Protein AF-A0A930RXQ5-F1 (afdb_monomer)

Solvent-accessible surface area (backbone atoms only — not comparable to full-atom values): 7513 Å² total; per-residue (Å²): 110,70,67,60,50,51,52,52,49,50,53,49,49,52,50,50,51,50,52,57,51,56,61,27,71,76,48,78,41,56,50,64,81,45,67,88,49,70,46,82,47,72,36,67,85,68,49,64,30,38,37,33,66,54,48,52,86,42,18,66,56,54,48,51,32,37,19,56,47,42,80,67,60,44,96,56,58,66,71,58,50,31,44,39,57,51,58,34,18,54,35,42,38,40,31,34,30,43,92,95,35,78,44,31,40,38,34,31,34,57,47,98,84,77,46,77,44,78,76,45,76,32,45,26,73,93,49,55,94,23,53,52,83,77,74,104

Structure (mmCIF, N/CA/C/O backbone):
data_AF-A0A930RXQ5-F1
#
_entry.id   AF-A0A930RXQ5-F1
#
loop_
_atom_site.group_PDB
_atom_site.id
_atom_site.type_symbol
_atom_site.label_atom_id
_atom_site.label_alt_id
_atom_site.label_comp_id
_atom_site.label_asym_id
_atom_site.label_entity_id
_atom_site.label_seq_id
_atom_site.pdbx_PDB_ins_code
_atom_site.Cartn_x
_atom_site.Cartn_y
_atom_site.Cartn_z
_atom_site.occupancy
_atom_site.B_iso_or_equiv
_atom_site.auth_seq_id
_atom_site.auth_comp_id
_atom_site.auth_asym_id
_atom_site.auth_atom_id
_atom_site.pdbx_PDB_model_num
ATOM 1 N N . MET A 1 1 ? -9.834 2.079 -39.831 1.00 59.31 1 MET A N 1
ATOM 2 C CA . MET A 1 1 ? -9.286 3.358 -39.322 1.00 59.31 1 MET A CA 1
ATOM 3 C C . MET A 1 1 ? -9.211 3.438 -37.793 1.00 59.31 1 MET A C 1
ATOM 5 O O . MET A 1 1 ? -8.105 3.374 -37.283 1.00 59.31 1 MET A O 1
ATOM 9 N N . TRP A 1 2 ? -10.316 3.526 -37.033 1.00 52.25 2 TRP A N 1
ATOM 10 C CA . TRP A 1 2 ? -10.241 3.590 -35.552 1.00 52.25 2 TRP A CA 1
ATOM 11 C C . TRP A 1 2 ? -9.784 2.273 -34.902 1.00 52.25 2 TRP A C 1
ATOM 13 O O . TRP A 1 2 ? -8.925 2.279 -34.025 1.00 52.25 2 TRP A O 1
ATOM 23 N N . ASN A 1 3 ? -10.295 1.136 -35.383 1.00 71.69 3 ASN A N 1
ATOM 24 C CA . ASN A 1 3 ? -9.927 -0.180 -34.848 1.00 71.69 3 ASN A CA 1
ATOM 25 C C . ASN A 1 3 ? -8.448 -0.522 -35.100 1.00 71.69 3 ASN A C 1
ATOM 27 O O . ASN A 1 3 ? -7.770 -0.975 -34.188 1.00 71.69 3 ASN A O 1
ATOM 31 N N . GLU A 1 4 ? -7.917 -0.195 -36.282 1.00 76.25 4 GLU A N 1
ATOM 32 C CA . GLU A 1 4 ? -6.494 -0.395 -36.606 1.00 76.25 4 GLU A CA 1
ATOM 33 C C . GLU A 1 4 ? -5.574 0.512 -35.777 1.00 76.25 4 GLU A C 1
ATOM 35 O O . GLU A 1 4 ? -4.494 0.096 -35.366 1.00 76.25 4 GLU A O 1
ATOM 40 N N . PHE A 1 5 ? -5.987 1.756 -35.501 1.00 75.94 5 PHE A N 1
ATOM 41 C CA . PHE A 1 5 ? -5.243 2.640 -34.602 1.00 75.94 5 PHE A CA 1
ATOM 42 C C . PHE A 1 5 ? -5.233 2.093 -33.173 1.00 75.94 5 PHE A C 1
ATOM 44 O O . PHE A 1 5 ? -4.176 2.043 -32.550 1.00 75.94 5 PHE A O 1
ATOM 51 N N . LYS A 1 6 ? -6.385 1.630 -32.675 1.00 63.38 6 LYS A N 1
ATOM 52 C CA . LYS A 1 6 ? -6.514 1.031 -31.343 1.00 63.38 6 LYS A CA 1
ATOM 53 C C . LYS A 1 6 ? -5.644 -0.219 -31.202 1.00 63.38 6 LYS A C 1
ATOM 55 O O . LYS A 1 6 ? -4.932 -0.340 -30.214 1.00 63.38 6 LYS A O 1
ATOM 60 N N . GLU A 1 7 ? -5.641 -1.107 -32.193 1.00 75.75 7 GLU A N 1
ATOM 61 C CA . GLU A 1 7 ? -4.783 -2.298 -32.196 1.00 75.75 7 GLU A CA 1
ATOM 62 C C . GLU A 1 7 ? -3.296 -1.937 -32.209 1.00 75.75 7 GLU A C 1
ATOM 64 O O . GLU A 1 7 ? -2.523 -2.483 -31.423 1.00 75.75 7 GLU A O 1
ATOM 69 N N . ARG A 1 8 ? -2.888 -0.965 -33.034 1.00 71.06 8 ARG A N 1
ATOM 70 C CA . ARG A 1 8 ? -1.498 -0.482 -33.061 1.00 71.06 8 ARG A CA 1
ATOM 71 C C . ARG A 1 8 ? -1.094 0.191 -31.755 1.00 71.06 8 ARG A C 1
ATOM 73 O O . ARG A 1 8 ? 0.029 -0.010 -31.305 1.00 71.06 8 ARG A O 1
ATOM 80 N N . PHE A 1 9 ? -1.991 0.957 -31.142 1.00 71.75 9 PHE A N 1
ATOM 81 C CA . PHE A 1 9 ? -1.753 1.605 -29.857 1.00 71.75 9 PHE A CA 1
ATOM 82 C C . PHE A 1 9 ? -1.622 0.578 -28.731 1.00 71.75 9 PHE A C 1
ATOM 84 O O . PHE A 1 9 ? -0.687 0.670 -27.948 1.00 71.75 9 PHE A O 1
ATOM 91 N N . VAL A 1 10 ? -2.485 -0.441 -28.691 1.00 67.38 10 VAL A N 1
ATOM 92 C CA . VAL A 1 10 ? -2.393 -1.539 -27.716 1.00 67.38 10 VAL A CA 1
ATOM 93 C C . VAL A 1 10 ? -1.094 -2.319 -27.898 1.00 67.38 10 VAL A C 1
ATOM 95 O O . VAL A 1 10 ? -0.385 -2.536 -26.927 1.00 67.38 10 VAL A O 1
ATOM 98 N N . GLN A 1 11 ? -0.716 -2.680 -29.126 1.00 72.69 11 GLN A N 1
ATOM 99 C CA . GLN A 1 11 ? 0.558 -3.368 -29.372 1.00 72.69 11 GLN A CA 1
ATOM 100 C C . GLN A 1 11 ? 1.771 -2.512 -28.997 1.00 72.69 11 GLN A C 1
ATOM 102 O O . GLN A 1 11 ? 2.763 -3.031 -28.491 1.00 72.69 11 GLN A O 1
ATOM 107 N N . TRP A 1 12 ? 1.712 -1.204 -29.253 1.00 74.25 12 TRP A N 1
ATOM 108 C CA . TRP A 1 12 ? 2.765 -0.273 -28.862 1.00 74.25 12 TRP A CA 1
ATOM 109 C C . TRP A 1 12 ? 2.845 -0.130 -27.340 1.00 74.25 12 TRP A C 1
ATOM 111 O O . TRP A 1 12 ? 3.935 -0.184 -26.784 1.00 74.25 12 TRP A O 1
ATOM 121 N N . PHE A 1 13 ? 1.701 -0.054 -26.665 1.00 65.69 13 PHE A N 1
ATOM 122 C CA . PHE A 1 13 ? 1.606 -0.005 -25.211 1.00 65.69 13 PHE A CA 1
ATOM 123 C C . PHE A 1 13 ? 2.098 -1.297 -24.548 1.00 65.69 13 PHE A C 1
ATOM 125 O O . PHE A 1 13 ? 2.838 -1.236 -23.574 1.00 65.69 13 PHE A O 1
ATOM 132 N N . GLU A 1 14 ? 1.767 -2.464 -25.102 1.00 68.00 14 GLU A N 1
ATOM 133 C CA . GLU A 1 14 ? 2.268 -3.756 -24.619 1.00 68.00 14 GLU A CA 1
ATOM 134 C C . GLU A 1 14 ? 3.778 -3.911 -24.858 1.00 68.00 14 GLU A C 1
ATOM 136 O O . GLU A 1 14 ? 4.484 -4.426 -23.996 1.00 68.00 14 GLU A O 1
ATOM 141 N N . LYS A 1 15 ? 4.315 -3.389 -25.970 1.00 64.56 15 LYS A N 1
ATOM 142 C CA . LYS A 1 15 ? 5.772 -3.314 -26.187 1.00 64.56 15 LYS A CA 1
ATOM 143 C C . LYS A 1 15 ? 6.461 -2.367 -25.211 1.00 64.56 15 LYS A C 1
ATOM 145 O O . LYS A 1 15 ? 7.529 -2.697 -24.713 1.00 64.56 15 LYS A O 1
ATOM 150 N N . ILE A 1 16 ? 5.857 -1.214 -24.932 1.00 65.56 16 ILE A N 1
ATOM 151 C CA . ILE A 1 16 ? 6.363 -0.266 -23.935 1.00 65.56 16 ILE A CA 1
ATOM 152 C C . ILE A 1 16 ? 6.362 -0.918 -22.553 1.00 65.56 16 ILE A C 1
ATOM 154 O O . ILE A 1 16 ? 7.385 -0.898 -21.879 1.00 65.56 16 ILE A O 1
ATOM 158 N N . LYS A 1 17 ? 5.261 -1.569 -22.161 1.00 64.81 17 LYS A N 1
ATOM 159 C CA . LYS A 1 17 ? 5.191 -2.361 -20.927 1.00 64.81 17 LYS A CA 1
ATOM 160 C C . LYS A 1 17 ? 6.296 -3.410 -20.864 1.00 64.81 17 LYS A C 1
ATOM 162 O O . LYS A 1 17 ? 6.939 -3.519 -19.831 1.00 64.81 17 LYS A O 1
ATOM 167 N N . ALA A 1 18 ? 6.510 -4.167 -21.941 1.00 62.75 18 ALA A N 1
ATOM 168 C CA . ALA A 1 18 ? 7.528 -5.214 -21.991 1.00 62.75 18 ALA A CA 1
ATOM 169 C C . ALA A 1 18 ? 8.952 -4.660 -21.822 1.00 62.75 18 ALA A C 1
ATOM 171 O O . ALA A 1 18 ? 9.729 -5.230 -21.069 1.00 62.75 18 ALA A O 1
ATOM 172 N N . LEU A 1 19 ? 9.269 -3.526 -22.453 1.00 58.72 19 LEU A N 1
ATOM 173 C CA . LEU A 1 19 ? 10.572 -2.867 -22.305 1.00 58.72 19 LEU A CA 1
ATOM 174 C C . LEU A 1 19 ? 10.794 -2.353 -20.875 1.00 58.72 19 LEU A C 1
ATOM 176 O O . LEU A 1 19 ? 11.833 -2.629 -20.285 1.00 58.72 19 LEU A O 1
ATOM 180 N N . PHE A 1 20 ? 9.787 -1.702 -20.283 1.00 59.03 20 PHE A N 1
ATOM 181 C CA . PHE A 1 20 ? 9.840 -1.294 -18.874 1.00 59.03 20 PHE A CA 1
ATOM 182 C C . PHE A 1 20 ? 9.972 -2.494 -17.916 1.00 59.03 20 PHE A C 1
ATOM 184 O O . PHE A 1 20 ? 10.592 -2.376 -16.863 1.00 59.03 20 PHE A O 1
ATOM 191 N N . LEU A 1 21 ? 9.405 -3.654 -18.269 1.00 57.19 21 LEU A N 1
ATOM 192 C CA . LEU A 1 21 ? 9.499 -4.895 -17.491 1.00 57.19 21 LEU A CA 1
ATOM 193 C C . LEU A 1 21 ? 10.886 -5.552 -17.568 1.00 57.19 21 LEU A C 1
ATOM 195 O O . LEU A 1 21 ? 11.317 -6.157 -16.590 1.00 57.19 21 LEU A O 1
ATOM 199 N N . GLU A 1 22 ? 11.577 -5.458 -18.704 1.00 58.47 22 GLU A N 1
ATOM 200 C CA . GLU A 1 22 ? 12.933 -6.004 -18.855 1.00 58.47 22 GLU A CA 1
ATOM 201 C C . GLU A 1 22 ? 13.968 -5.181 -18.074 1.00 58.47 22 GLU A C 1
ATOM 203 O O . GLU A 1 22 ? 14.812 -5.759 -17.390 1.00 58.47 22 GLU A O 1
ATOM 208 N N . GLU A 1 23 ? 13.872 -3.848 -18.090 1.00 55.59 23 GLU A N 1
ATOM 209 C CA . GLU A 1 23 ? 14.734 -2.974 -17.273 1.00 55.59 23 GLU A CA 1
ATOM 210 C C . GLU A 1 23 ? 14.502 -3.189 -15.769 1.00 55.59 23 GLU A C 1
ATOM 212 O O . GLU A 1 23 ? 15.451 -3.248 -14.985 1.00 55.59 23 GLU A O 1
ATOM 217 N N . ALA A 1 24 ? 13.247 -3.421 -15.377 1.00 56.09 24 ALA A N 1
ATOM 218 C CA . ALA A 1 24 ? 12.862 -3.776 -14.017 1.00 56.09 24 ALA A CA 1
ATOM 219 C C . ALA A 1 24 ? 13.481 -5.100 -13.509 1.00 56.09 24 ALA A C 1
ATOM 221 O O . ALA A 1 24 ? 13.629 -5.297 -12.308 1.00 56.09 24 ALA A O 1
ATOM 222 N N . GLN A 1 25 ? 13.875 -6.032 -14.379 1.00 55.59 25 GLN A N 1
ATOM 223 C CA . GLN A 1 25 ? 14.455 -7.306 -13.931 1.00 55.59 25 GLN A CA 1
ATOM 224 C C . GLN A 1 25 ? 15.947 -7.230 -13.573 1.00 55.59 25 GLN A C 1
ATOM 226 O O . GLN A 1 25 ? 16.464 -8.178 -12.985 1.00 55.59 25 GLN A O 1
ATOM 231 N N . GLN A 1 26 ? 16.648 -6.141 -13.908 1.00 60.19 26 GLN A N 1
ATOM 232 C CA . GLN A 1 26 ? 18.081 -5.982 -13.609 1.00 60.19 26 GLN A CA 1
ATOM 233 C C . GLN A 1 26 ? 18.380 -5.158 -12.352 1.00 60.19 26 GLN A C 1
ATOM 235 O O . GLN A 1 26 ? 19.535 -5.111 -11.930 1.00 60.19 26 GLN A O 1
ATOM 240 N N . MET A 1 27 ? 17.381 -4.507 -11.758 1.00 68.62 27 MET A N 1
ATOM 241 C CA . MET A 1 27 ? 17.571 -3.663 -10.580 1.00 68.62 27 MET A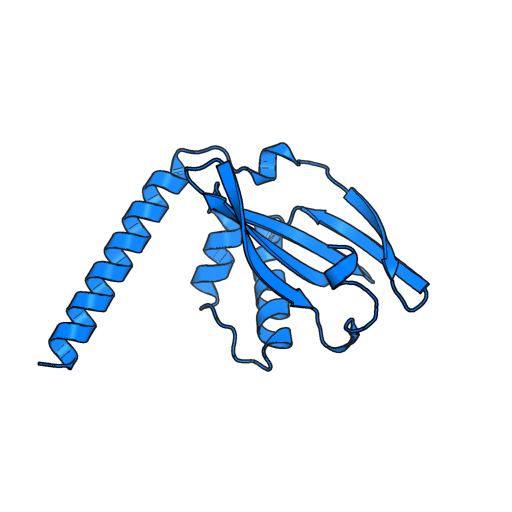 CA 1
ATOM 242 C C . MET A 1 27 ? 17.157 -4.396 -9.306 1.00 68.62 27 MET A C 1
ATOM 244 O O . MET A 1 27 ? 16.115 -5.049 -9.274 1.00 68.62 27 MET A O 1
ATOM 248 N N . ASP A 1 28 ? 17.937 -4.218 -8.240 1.00 80.25 28 ASP A N 1
ATOM 249 C CA . ASP A 1 28 ? 17.516 -4.632 -6.905 1.00 80.25 28 ASP A CA 1
ATOM 250 C C . ASP A 1 28 ? 16.269 -3.825 -6.495 1.00 80.25 28 ASP A C 1
ATOM 252 O O . ASP A 1 28 ? 16.276 -2.590 -6.610 1.00 80.25 28 ASP A O 1
ATOM 256 N N . PRO A 1 29 ? 15.189 -4.476 -6.030 1.00 85.94 29 PRO A N 1
ATOM 257 C CA . PRO A 1 29 ? 13.987 -3.773 -5.617 1.00 85.94 29 PRO A CA 1
ATOM 258 C C . PRO A 1 29 ? 14.244 -2.757 -4.503 1.00 85.94 29 PRO A C 1
ATOM 260 O O . PRO A 1 29 ? 14.807 -3.079 -3.460 1.00 85.94 29 PRO A O 1
ATOM 263 N N . ILE A 1 30 ? 13.752 -1.526 -4.666 1.00 87.81 30 ILE A N 1
ATOM 264 C CA . ILE A 1 30 ? 13.892 -0.471 -3.654 1.00 87.81 30 ILE A CA 1
ATOM 265 C C . ILE A 1 30 ? 13.274 -0.874 -2.313 1.00 87.81 30 ILE A C 1
ATOM 267 O O . ILE A 1 30 ? 13.782 -0.494 -1.260 1.00 87.81 30 ILE A O 1
ATOM 271 N N . ARG A 1 31 ? 12.203 -1.676 -2.338 1.00 87.44 31 ARG A N 1
ATOM 272 C CA . ARG A 1 31 ? 11.551 -2.201 -1.132 1.00 87.44 31 ARG A CA 1
ATOM 273 C C . ARG A 1 31 ? 12.510 -3.015 -0.252 1.00 87.44 31 ARG A C 1
ATOM 275 O O . ARG A 1 31 ? 12.370 -2.976 0.967 1.00 87.44 31 ARG A O 1
ATOM 282 N N . ASP A 1 32 ? 13.508 -3.673 -0.846 1.00 88.38 32 ASP A N 1
ATOM 283 C CA . ASP A 1 32 ? 14.463 -4.525 -0.130 1.00 88.38 32 ASP A CA 1
ATOM 284 C C . ASP A 1 32 ? 15.435 -3.677 0.718 1.00 88.38 32 ASP A C 1
ATOM 286 O O . ASP A 1 32 ? 15.970 -4.143 1.719 1.00 88.38 32 ASP A O 1
ATOM 290 N N . GLN A 1 33 ? 15.592 -2.381 0.414 1.00 86.38 33 GLN A N 1
ATOM 291 C CA . GLN A 1 33 ? 16.357 -1.443 1.254 1.00 86.38 33 GLN A CA 1
ATOM 292 C C . GLN A 1 33 ? 15.666 -1.133 2.593 1.00 86.38 33 GLN A C 1
ATOM 294 O O . GLN A 1 33 ? 16.290 -0.590 3.506 1.00 86.38 33 GLN A O 1
ATOM 299 N N . PHE A 1 34 ? 14.379 -1.466 2.711 1.00 86.25 34 PHE A N 1
ATOM 300 C CA . PHE A 1 34 ? 13.542 -1.239 3.889 1.00 86.25 34 PHE A CA 1
ATOM 301 C C . PHE A 1 34 ? 13.083 -2.556 4.525 1.00 86.25 34 PHE A C 1
ATOM 303 O O . PHE A 1 34 ? 12.095 -2.583 5.265 1.00 86.25 34 PHE A O 1
ATOM 310 N N . GLU A 1 35 ? 13.791 -3.653 4.244 1.00 72.50 35 GLU A N 1
ATOM 311 C CA . GLU A 1 35 ? 13.519 -4.953 4.842 1.00 72.50 35 GLU A CA 1
ATOM 312 C C . GLU A 1 35 ? 13.481 -4.826 6.378 1.00 72.50 35 GLU A C 1
ATOM 314 O O . GLU A 1 35 ? 14.364 -4.230 6.998 1.00 72.50 35 GLU A O 1
ATOM 319 N N . ASN A 1 36 ? 12.439 -5.381 7.004 1.00 83.69 36 ASN A N 1
ATOM 320 C CA . ASN A 1 36 ? 12.148 -5.284 8.445 1.00 83.69 36 ASN A CA 1
ATOM 321 C C . ASN A 1 36 ? 11.657 -3.917 8.960 1.00 83.69 36 ASN A C 1
ATOM 323 O O . ASN A 1 36 ? 11.580 -3.720 10.176 1.00 83.69 36 ASN A O 1
ATOM 327 N N . PHE A 1 37 ? 11.288 -2.971 8.090 1.00 91.69 37 PHE A N 1
ATOM 328 C CA . PHE A 1 37 ? 10.595 -1.767 8.545 1.00 91.69 37 PHE A CA 1
ATOM 329 C C . PHE A 1 37 ? 9.200 -2.114 9.084 1.00 91.69 37 PHE A C 1
ATOM 331 O O . PHE A 1 37 ? 8.314 -2.558 8.352 1.00 91.69 37 PHE A O 1
ATOM 338 N N . GLU A 1 38 ? 9.005 -1.850 10.374 1.00 93.69 38 GLU A N 1
ATOM 339 C CA . GLU A 1 38 ? 7.728 -1.971 11.065 1.00 93.69 38 GLU A CA 1
ATOM 340 C C . GLU A 1 38 ? 7.533 -0.781 12.011 1.00 93.69 38 GLU A C 1
ATOM 342 O O . GLU A 1 38 ? 8.434 -0.403 12.766 1.00 93.69 38 GLU A O 1
ATOM 347 N N . LYS A 1 39 ? 6.325 -0.214 12.026 1.00 96.00 39 LYS A N 1
ATOM 348 C CA . LYS A 1 39 ? 5.931 0.826 12.979 1.00 96.00 39 LYS A CA 1
ATOM 349 C C . LYS A 1 39 ? 4.533 0.573 13.525 1.00 96.00 39 LYS A C 1
ATOM 351 O O . LYS A 1 39 ? 3.559 0.538 12.781 1.00 96.00 39 LYS A O 1
ATOM 356 N N . ARG A 1 40 ? 4.411 0.479 14.849 1.00 97.69 40 ARG A N 1
ATOM 357 C CA . ARG A 1 40 ? 3.108 0.400 15.529 1.00 97.69 40 ARG A CA 1
ATOM 358 C C . ARG A 1 40 ? 2.441 1.771 15.586 1.00 97.69 40 ARG A C 1
ATOM 360 O O . ARG A 1 40 ? 3.101 2.771 15.871 1.00 97.69 40 ARG A O 1
ATOM 367 N N . VAL A 1 41 ? 1.135 1.808 15.349 1.00 97.69 41 VAL A N 1
ATOM 368 C CA . VAL A 1 41 ? 0.316 3.027 15.324 1.00 97.69 41 VAL A CA 1
ATOM 369 C C . VAL A 1 41 ? -1.020 2.809 16.032 1.00 97.69 41 VAL A C 1
ATOM 371 O O . VAL A 1 41 ? -1.428 1.676 16.282 1.00 97.69 41 VAL A O 1
ATOM 374 N N . ILE A 1 42 ? -1.694 3.909 16.366 1.00 97.88 42 ILE A N 1
ATOM 375 C CA . ILE A 1 42 ? -3.049 3.908 16.920 1.00 97.88 42 ILE A CA 1
ATOM 376 C C . ILE A 1 42 ? -3.954 4.640 15.934 1.00 97.88 42 ILE A C 1
ATOM 378 O O . ILE A 1 42 ? -3.654 5.767 15.535 1.00 97.88 42 ILE A O 1
ATOM 382 N N . LEU A 1 43 ? -5.043 3.991 15.537 1.00 97.81 43 LEU A N 1
ATOM 383 C CA . LEU A 1 43 ? -6.044 4.562 14.644 1.00 97.81 43 LEU A CA 1
ATOM 384 C C . LEU A 1 43 ? -6.938 5.566 15.379 1.00 97.81 43 LEU A C 1
ATOM 386 O O . LEU A 1 43 ? -6.989 5.605 16.608 1.00 97.81 43 LEU A O 1
ATOM 390 N N . GLY A 1 44 ? -7.690 6.372 14.628 1.00 96.62 44 GLY A N 1
ATOM 391 C CA . GLY A 1 44 ? -8.564 7.414 15.185 1.00 96.62 44 GLY A CA 1
ATOM 392 C C . GLY A 1 44 ? -9.631 6.906 16.168 1.00 96.62 44 GLY A C 1
ATOM 393 O O . GLY A 1 44 ? -10.091 7.670 17.011 1.00 96.62 44 GLY A O 1
ATOM 394 N N . ASN A 1 45 ? -9.990 5.621 16.106 1.00 95.94 45 ASN A N 1
ATOM 395 C CA . ASN A 1 45 ? -10.916 4.961 17.033 1.00 95.94 45 ASN A CA 1
ATOM 396 C C . ASN A 1 45 ? -10.220 4.266 18.224 1.00 95.94 45 ASN A C 1
ATOM 398 O O . ASN A 1 45 ? -10.892 3.619 19.023 1.00 95.94 45 ASN A O 1
ATOM 402 N N . GLY A 1 46 ? -8.893 4.364 18.345 1.00 97.00 46 GLY A N 1
ATOM 403 C CA . GLY A 1 46 ? -8.104 3.707 19.390 1.00 97.00 46 GLY A CA 1
ATOM 404 C C . GLY A 1 46 ? -7.651 2.281 19.063 1.00 97.00 46 GLY A C 1
ATOM 405 O O . GLY A 1 46 ? -6.911 1.700 19.858 1.00 97.00 46 GLY A O 1
ATOM 406 N N . ALA A 1 47 ? -8.044 1.716 17.915 1.00 96.44 47 ALA A N 1
ATOM 407 C CA . ALA A 1 47 ? -7.570 0.404 17.485 1.00 96.44 47 ALA A CA 1
ATOM 408 C C . ALA A 1 47 ? -6.056 0.419 17.228 1.00 96.44 47 ALA A C 1
ATOM 410 O O . ALA A 1 47 ? -5.488 1.419 16.776 1.00 96.44 47 ALA A O 1
ATOM 411 N N . GLN A 1 48 ? -5.399 -0.703 17.520 1.00 97.81 48 GLN A N 1
ATOM 412 C CA . GLN A 1 48 ? -3.984 -0.884 17.217 1.00 97.81 48 GLN A CA 1
ATOM 413 C C . GLN A 1 48 ? -3.807 -1.200 15.734 1.00 97.81 48 GLN A C 1
ATOM 415 O O . GLN A 1 48 ? -4.563 -1.987 15.168 1.00 97.81 48 GLN A O 1
ATOM 420 N N . GLY A 1 49 ? -2.784 -0.606 15.128 1.00 97.75 49 GLY A N 1
ATOM 421 C CA . GLY A 1 49 ? -2.371 -0.915 13.769 1.00 97.75 49 GLY A CA 1
ATOM 422 C C . GLY A 1 49 ? -0.858 -1.029 13.643 1.00 97.75 49 GLY A C 1
ATOM 423 O O . GLY A 1 49 ? -0.096 -0.669 14.550 1.00 97.75 49 GLY A O 1
ATOM 424 N N . LYS A 1 50 ? -0.416 -1.523 12.494 1.00 97.94 50 LYS A N 1
ATOM 425 C CA . LYS A 1 50 ? 0.992 -1.717 12.156 1.00 97.94 50 LYS A CA 1
ATOM 426 C C . LYS A 1 50 ? 1.237 -1.265 10.723 1.00 97.94 50 LYS A C 1
ATOM 428 O O . LYS A 1 50 ? 0.541 -1.692 9.815 1.00 97.94 50 LYS A O 1
ATOM 433 N N . ILE A 1 51 ? 2.235 -0.417 10.526 1.00 98.06 51 ILE A N 1
ATOM 434 C CA . ILE A 1 51 ? 2.715 -0.009 9.207 1.00 98.06 51 ILE A CA 1
ATOM 435 C C . ILE A 1 51 ? 3.944 -0.840 8.872 1.00 98.06 51 ILE A C 1
ATOM 437 O O . ILE A 1 51 ? 4.829 -0.983 9.719 1.00 98.06 51 ILE A O 1
ATOM 441 N N . ARG A 1 52 ? 4.010 -1.354 7.646 1.00 97.06 52 ARG A N 1
ATOM 442 C CA . ARG A 1 52 ? 5.169 -2.081 7.118 1.00 97.06 52 ARG A CA 1
ATOM 443 C C . ARG A 1 52 ? 5.281 -1.916 5.606 1.00 97.06 52 ARG A C 1
ATOM 445 O O . ARG A 1 52 ? 4.361 -1.419 4.955 1.00 97.06 52 ARG A O 1
ATOM 452 N N . ILE A 1 53 ? 6.399 -2.362 5.051 1.00 96.69 53 ILE A N 1
ATOM 453 C CA . ILE A 1 53 ? 6.553 -2.495 3.600 1.00 96.69 53 ILE A CA 1
ATOM 454 C C . ILE A 1 53 ? 5.688 -3.659 3.101 1.00 96.69 53 ILE A C 1
ATOM 456 O O . ILE A 1 53 ? 5.598 -4.702 3.754 1.00 96.69 53 ILE A O 1
ATOM 460 N N . GLY A 1 54 ? 5.021 -3.447 1.970 1.00 95.38 54 GLY A N 1
ATOM 461 C CA . GLY A 1 54 ? 4.267 -4.459 1.243 1.00 95.38 54 GLY A CA 1
ATOM 462 C C . GLY A 1 54 ? 5.204 -5.421 0.518 1.00 95.38 54 GLY A C 1
ATOM 463 O O . GLY A 1 54 ? 6.179 -5.010 -0.114 1.00 95.38 54 GLY A O 1
ATOM 464 N N . LEU A 1 55 ? 4.890 -6.704 0.615 1.00 94.38 55 LEU A N 1
ATOM 465 C CA . LEU A 1 55 ? 5.625 -7.815 0.030 1.00 94.38 55 LEU A CA 1
ATOM 466 C C . LEU A 1 55 ? 4.883 -8.351 -1.207 1.00 94.38 55 LEU A C 1
ATOM 468 O O . LEU A 1 55 ? 3.691 -8.076 -1.379 1.00 94.38 55 LEU A O 1
ATOM 472 N N . PRO A 1 56 ? 5.546 -9.125 -2.085 1.00 93.44 56 PRO A N 1
ATOM 473 C CA . PRO A 1 56 ? 4.892 -9.744 -3.238 1.00 93.44 56 PRO A CA 1
ATOM 474 C C . PRO A 1 56 ? 3.622 -10.534 -2.891 1.00 93.44 56 PRO A C 1
ATOM 476 O O . PRO A 1 56 ? 2.651 -10.489 -3.643 1.00 93.44 56 PRO A O 1
ATOM 479 N N . GLU A 1 57 ? 3.595 -11.222 -1.751 1.00 95.12 57 GLU A N 1
ATOM 480 C CA . GLU A 1 57 ? 2.427 -11.955 -1.254 1.00 95.12 57 GLU A CA 1
ATOM 481 C C . GLU A 1 57 ? 1.227 -11.060 -0.903 1.00 95.12 57 GLU A C 1
ATOM 483 O O . GLU A 1 57 ? 0.087 -11.521 -0.962 1.00 95.12 57 GLU A O 1
ATOM 488 N N . ASP A 1 58 ? 1.447 -9.773 -0.618 1.00 96.25 58 ASP A N 1
ATOM 489 C CA . ASP A 1 58 ? 0.379 -8.818 -0.304 1.00 96.25 58 ASP A CA 1
ATOM 490 C C . ASP A 1 58 ? -0.324 -8.280 -1.554 1.00 96.25 58 ASP A C 1
ATOM 492 O O . ASP A 1 58 ? -1.367 -7.635 -1.448 1.00 96.25 58 ASP A O 1
ATOM 496 N N . ALA A 1 59 ? 0.226 -8.532 -2.745 1.00 95.62 59 ALA A N 1
ATOM 497 C CA . ALA A 1 59 ? -0.238 -7.972 -4.012 1.00 95.62 59 ALA A CA 1
ATOM 498 C C . ALA A 1 59 ? -1.744 -8.172 -4.246 1.00 95.62 59 ALA A C 1
ATOM 500 O O . ALA A 1 59 ? -2.457 -7.229 -4.599 1.00 95.62 59 ALA A O 1
ATOM 501 N N . ALA A 1 60 ? -2.240 -9.385 -3.986 1.00 94.94 60 ALA A N 1
ATOM 502 C CA . ALA A 1 60 ? -3.657 -9.702 -4.128 1.00 94.94 60 ALA A CA 1
ATOM 503 C C . ALA A 1 60 ? -4.521 -8.888 -3.155 1.00 94.94 60 ALA A C 1
ATOM 505 O O . ALA A 1 60 ? -5.563 -8.355 -3.542 1.00 94.94 60 ALA A O 1
ATOM 506 N N . ARG A 1 61 ? -4.067 -8.736 -1.906 1.00 97.06 61 ARG A N 1
ATOM 507 C CA . ARG A 1 61 ? -4.794 -7.997 -0.873 1.00 97.06 61 ARG A CA 1
ATOM 508 C C . ARG A 1 61 ? -4.782 -6.491 -1.130 1.00 97.06 61 ARG A C 1
ATOM 510 O O . ARG A 1 61 ? -5.814 -5.841 -0.985 1.00 97.06 61 ARG A O 1
ATOM 517 N N . ILE A 1 62 ? -3.652 -5.940 -1.569 1.00 97.12 62 ILE A N 1
ATOM 518 C CA . ILE A 1 62 ? -3.515 -4.538 -1.991 1.00 97.12 62 ILE A CA 1
ATOM 519 C C . ILE A 1 62 ? -4.501 -4.229 -3.125 1.00 97.12 62 ILE A C 1
ATOM 521 O O . ILE A 1 62 ? -5.216 -3.228 -3.062 1.00 97.12 62 ILE A O 1
ATOM 525 N N . PHE A 1 63 ? -4.622 -5.121 -4.115 1.00 95.50 63 PHE A N 1
ATOM 526 C CA . PHE A 1 63 ? -5.623 -4.980 -5.174 1.00 95.50 63 PHE A CA 1
ATOM 527 C C . PHE A 1 63 ? -7.060 -4.996 -4.645 1.00 95.50 63 PHE A C 1
ATOM 529 O O . PHE A 1 63 ? -7.889 -4.200 -5.080 1.00 95.50 63 PHE A O 1
ATOM 536 N N . GLU A 1 64 ? -7.381 -5.879 -3.702 1.00 95.75 64 GLU A N 1
ATOM 537 C CA . GLU A 1 64 ? -8.714 -5.918 -3.096 1.00 95.75 64 GLU A CA 1
ATOM 538 C C . GLU A 1 64 ? -9.048 -4.628 -2.345 1.00 95.75 64 GLU A C 1
ATOM 540 O O . GLU A 1 64 ? -10.169 -4.131 -2.463 1.00 95.75 64 GLU A O 1
ATOM 545 N N . VAL A 1 65 ? -8.080 -4.056 -1.620 1.00 96.75 65 VAL A N 1
ATOM 546 C CA . VAL A 1 65 ? -8.237 -2.761 -0.944 1.00 96.75 65 VAL A CA 1
ATOM 547 C C . VAL A 1 65 ? -8.453 -1.638 -1.952 1.00 96.75 65 VAL A C 1
ATOM 549 O O . VAL A 1 65 ? -9.366 -0.836 -1.765 1.00 96.75 65 VAL A O 1
ATOM 552 N N . GLU A 1 66 ? -7.670 -1.589 -3.033 1.00 95.12 66 GLU A N 1
ATOM 553 C CA . GLU A 1 66 ? -7.854 -0.609 -4.108 1.00 95.12 66 GLU A CA 1
ATOM 554 C C . GLU A 1 66 ? -9.255 -0.739 -4.707 1.00 95.12 66 GLU A C 1
ATOM 556 O O . GLU A 1 66 ? -10.036 0.210 -4.704 1.00 95.12 66 GLU A O 1
ATOM 561 N N . LYS A 1 67 ? -9.620 -1.942 -5.149 1.00 94.19 67 LYS A N 1
ATOM 562 C CA . LYS A 1 67 ? -10.925 -2.208 -5.744 1.00 94.19 67 LYS A CA 1
ATOM 563 C C . LYS A 1 67 ? -12.068 -1.805 -4.813 1.00 94.19 67 LYS A C 1
ATOM 565 O O . LYS A 1 67 ? -13.026 -1.198 -5.278 1.00 94.19 67 LYS A O 1
ATOM 570 N N . ALA A 1 68 ? -11.981 -2.122 -3.523 1.00 94.06 68 ALA A N 1
ATOM 571 C CA . ALA A 1 68 ? -12.989 -1.728 -2.543 1.00 94.06 68 ALA A CA 1
ATOM 572 C C . ALA A 1 68 ? -13.019 -0.209 -2.307 1.00 94.06 68 ALA A C 1
ATOM 574 O O . ALA A 1 68 ? -14.087 0.354 -2.087 1.00 94.06 68 ALA A O 1
ATOM 575 N N . ALA A 1 69 ? -11.870 0.469 -2.365 1.00 91.69 69 ALA A N 1
ATOM 576 C CA . ALA A 1 69 ? -11.798 1.912 -2.178 1.00 91.69 69 ALA A CA 1
ATOM 577 C C . ALA A 1 69 ? -12.427 2.700 -3.340 1.00 91.69 69 ALA A C 1
ATOM 579 O O . ALA A 1 69 ? -12.986 3.772 -3.097 1.00 91.69 69 ALA A O 1
ATOM 580 N N . TYR A 1 70 ? -12.369 2.154 -4.556 1.00 86.62 70 TYR A N 1
ATOM 581 C CA . TYR A 1 70 ? -12.946 2.724 -5.778 1.00 86.62 70 TYR A CA 1
ATOM 582 C C . TYR A 1 70 ? -14.293 2.083 -6.165 1.00 86.62 70 TYR A C 1
ATOM 584 O O . TYR A 1 70 ? -14.605 1.956 -7.345 1.00 86.62 70 TYR A O 1
ATOM 592 N N . ASP A 1 71 ? -15.087 1.638 -5.185 1.00 85.81 71 ASP A N 1
ATOM 593 C CA . ASP A 1 71 ? -16.449 1.107 -5.384 1.00 85.81 71 ASP A CA 1
ATOM 594 C C . ASP A 1 71 ? -16.551 -0.030 -6.427 1.00 85.81 71 ASP A C 1
ATOM 596 O O . ASP A 1 71 ? -17.570 -0.228 -7.088 1.00 85.81 71 ASP A O 1
ATOM 600 N N . GLY A 1 72 ? -15.485 -0.820 -6.569 1.00 79.62 72 GLY A N 1
ATOM 601 C CA . GLY A 1 72 ? -15.378 -1.919 -7.527 1.00 79.62 72 GLY A CA 1
ATOM 602 C C . GLY A 1 72 ? -14.694 -1.558 -8.848 1.00 79.62 72 GLY A C 1
ATOM 603 O O . GLY A 1 72 ? -14.274 -2.476 -9.560 1.00 79.62 72 GLY A O 1
ATOM 604 N N . GLU A 1 73 ? -14.525 -0.271 -9.153 1.00 79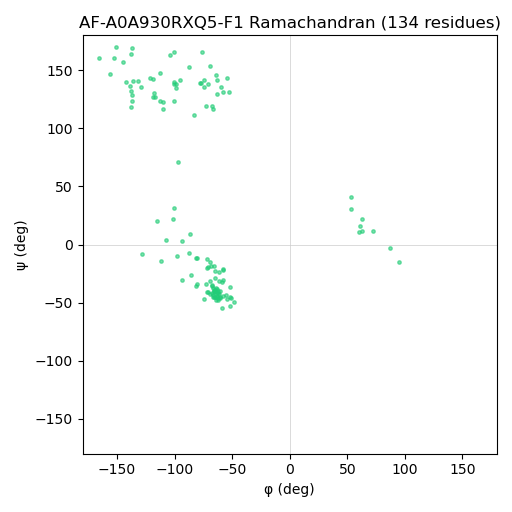.62 73 GLU A N 1
ATOM 605 C CA . GLU A 1 73 ? -13.883 0.253 -10.363 1.00 79.62 73 GLU A CA 1
ATOM 606 C C . GLU A 1 73 ? -12.414 0.601 -10.096 1.00 79.62 73 GLU A C 1
ATOM 608 O O . GLU A 1 73 ? -12.021 1.765 -10.043 1.00 79.62 73 GLU A O 1
ATOM 613 N N . SER A 1 74 ? -11.579 -0.426 -9.914 1.00 77.62 74 SER A N 1
ATOM 614 C CA . SER A 1 74 ? -10.143 -0.192 -9.750 1.00 77.62 74 SER A CA 1
ATOM 615 C C . SER A 1 74 ? -9.558 0.529 -10.987 1.00 77.62 74 SER A C 1
ATOM 617 O O . SER A 1 74 ? -9.847 0.135 -12.125 1.00 77.62 74 SER A O 1
ATOM 619 N N . PRO A 1 75 ? -8.711 1.559 -10.783 1.00 74.50 75 PRO A N 1
ATOM 620 C CA . PRO A 1 75 ? -8.041 2.272 -11.868 1.00 74.50 75 PRO A CA 1
ATOM 621 C C . PRO A 1 75 ? -7.036 1.395 -12.632 1.00 74.50 75 PRO A C 1
ATOM 623 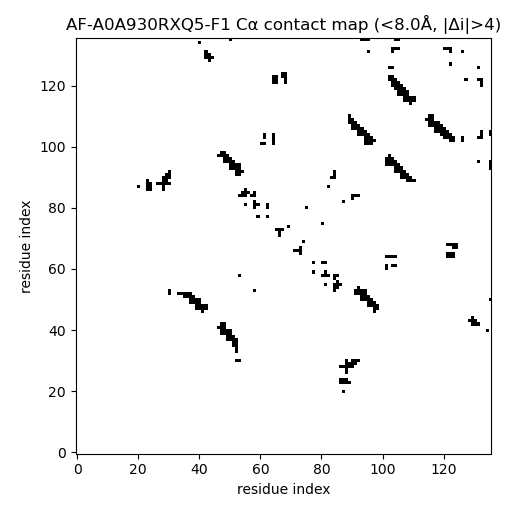O O . PRO A 1 75 ? -6.675 1.729 -13.764 1.00 74.50 75 PRO A O 1
ATOM 626 N N . TRP A 1 76 ? -6.600 0.274 -12.048 1.00 78.69 76 TRP A N 1
ATOM 627 C CA . TRP A 1 76 ? -5.653 -0.657 -12.649 1.00 78.69 76 TRP A CA 1
ATOM 628 C C . TRP A 1 76 ? -6.265 -2.046 -12.827 1.00 78.69 76 TRP A C 1
ATOM 630 O O . TRP A 1 76 ? -6.997 -2.569 -11.994 1.00 78.69 76 TRP A O 1
ATOM 640 N N . ALA A 1 77 ? -5.928 -2.707 -13.933 1.00 85.00 77 ALA A N 1
ATOM 641 C CA . ALA A 1 77 ? -6.241 -4.125 -14.049 1.00 85.00 77 ALA A CA 1
ATOM 642 C C . ALA A 1 77 ? -5.483 -4.912 -12.964 1.00 85.00 77 ALA A C 1
ATOM 644 O O . ALA A 1 77 ? -4.323 -4.610 -12.674 1.00 85.00 77 ALA A O 1
ATOM 645 N N . LYS A 1 78 ? -6.134 -5.933 -12.391 1.00 86.44 78 LYS A N 1
ATOM 646 C CA . LYS A 1 78 ? -5.592 -6.759 -11.299 1.00 86.44 78 LYS A CA 1
ATOM 647 C C . LYS A 1 78 ? -4.170 -7.238 -11.574 1.00 86.44 78 LYS A C 1
ATOM 649 O O . LYS A 1 78 ? -3.281 -7.057 -10.752 1.00 86.44 78 LYS A O 1
ATOM 654 N N . ASP A 1 79 ? -3.955 -7.800 -12.757 1.00 87.38 79 ASP A N 1
ATOM 655 C CA . ASP A 1 79 ? -2.668 -8.344 -13.173 1.00 87.38 79 ASP A CA 1
ATOM 656 C C . ASP A 1 79 ? -1.581 -7.271 -13.299 1.00 87.38 79 ASP A C 1
ATOM 658 O O . ASP A 1 79 ? -0.406 -7.570 -13.107 1.00 87.38 79 ASP A O 1
ATOM 662 N N . VAL A 1 80 ? -1.951 -6.028 -13.617 1.00 88.12 80 VAL A N 1
ATOM 663 C CA . VAL A 1 80 ? -1.010 -4.909 -13.715 1.00 88.12 80 VAL A CA 1
ATOM 664 C C . VAL A 1 80 ? -0.573 -4.458 -12.327 1.00 88.12 80 VAL A C 1
ATOM 666 O O . VAL A 1 80 ? 0.627 -4.315 -12.108 1.00 88.12 80 VAL A O 1
ATOM 669 N N . LEU A 1 81 ? -1.511 -4.278 -11.391 1.00 89.50 81 LEU A N 1
ATOM 670 C CA . LEU A 1 81 ? -1.169 -3.884 -10.024 1.00 89.50 81 LEU A CA 1
ATOM 671 C C . LEU A 1 81 ? -0.401 -4.992 -9.302 1.00 89.50 81 LEU A C 1
ATOM 673 O O . LEU A 1 81 ? 0.632 -4.721 -8.701 1.00 89.50 81 LEU A O 1
ATOM 677 N N . GLU A 1 82 ? -0.852 -6.245 -9.405 1.00 91.75 82 GLU A N 1
ATOM 678 C CA . GLU A 1 82 ? -0.172 -7.363 -8.749 1.00 91.75 82 GLU A CA 1
ATOM 679 C C . GLU A 1 82 ? 1.264 -7.523 -9.254 1.00 91.75 82 GLU A C 1
ATOM 681 O O . GLU A 1 82 ? 2.184 -7.743 -8.467 1.00 91.75 82 GLU A O 1
ATOM 686 N N . LYS A 1 83 ? 1.484 -7.353 -10.565 1.00 87.94 83 LYS A N 1
ATOM 687 C CA . LYS A 1 83 ? 2.836 -7.350 -11.133 1.00 87.94 83 LYS A CA 1
ATOM 688 C C . LYS A 1 83 ? 3.663 -6.167 -10.652 1.00 87.94 83 LYS A C 1
ATOM 690 O O . LYS A 1 83 ? 4.849 -6.360 -10.409 1.00 87.94 83 LYS A O 1
ATOM 695 N N . ASP A 1 84 ? 3.069 -4.985 -10.522 1.00 92.56 84 ASP A N 1
ATOM 696 C CA . ASP A 1 84 ? 3.769 -3.799 -10.033 1.00 92.56 84 ASP A CA 1
ATOM 697 C C . ASP A 1 84 ? 4.232 -3.979 -8.586 1.00 92.56 84 ASP A C 1
ATOM 699 O O . ASP A 1 84 ? 5.402 -3.772 -8.289 1.00 92.56 84 ASP A O 1
ATOM 703 N N . VAL A 1 85 ? 3.345 -4.455 -7.709 1.00 92.62 85 VAL A N 1
ATOM 704 C CA . VAL A 1 85 ? 3.682 -4.764 -6.313 1.00 92.62 85 VAL A CA 1
ATOM 705 C C . VAL A 1 85 ? 4.768 -5.833 -6.239 1.00 92.62 85 VAL A C 1
ATOM 707 O O . VAL A 1 85 ? 5.720 -5.681 -5.480 1.00 92.62 85 VAL A O 1
ATOM 710 N N . ALA A 1 86 ? 4.643 -6.919 -7.009 1.00 89.00 86 ALA A N 1
ATOM 711 C CA . ALA A 1 86 ? 5.511 -8.085 -6.866 1.00 89.00 86 ALA A CA 1
ATOM 712 C C . ALA A 1 86 ? 6.872 -7.948 -7.567 1.00 89.00 86 ALA A C 1
ATOM 714 O O . ALA A 1 86 ? 7.872 -8.421 -7.021 1.00 89.00 86 ALA A O 1
ATOM 715 N N . HIS A 1 87 ? 6.939 -7.292 -8.728 1.00 87.12 87 HIS A N 1
ATOM 716 C CA . HIS A 1 87 ? 8.095 -7.385 -9.629 1.00 87.12 87 HIS A CA 1
ATOM 717 C C . HIS A 1 87 ? 8.686 -6.047 -10.073 1.00 87.12 87 HIS A C 1
ATOM 719 O O . HIS A 1 87 ? 9.730 -6.066 -10.717 1.00 87.12 87 HIS A O 1
ATOM 725 N N . ASN A 1 88 ? 8.059 -4.901 -9.788 1.00 90.31 88 ASN A N 1
ATOM 726 C CA . ASN A 1 88 ? 8.646 -3.622 -10.176 1.00 90.31 88 ASN A CA 1
ATOM 727 C C . ASN A 1 88 ? 9.677 -3.177 -9.122 1.00 90.31 88 ASN A C 1
ATOM 729 O O . ASN A 1 88 ? 9.285 -2.806 -8.015 1.00 90.31 88 ASN A O 1
ATOM 733 N N . PRO A 1 89 ? 10.983 -3.161 -9.441 1.00 89.38 89 PRO A N 1
ATOM 734 C CA . PRO A 1 89 ? 12.024 -2.806 -8.487 1.00 89.38 89 PRO A CA 1
ATOM 735 C C . PRO A 1 89 ? 12.023 -1.314 -8.148 1.00 89.38 89 PRO A C 1
ATOM 737 O O . PRO A 1 89 ? 12.577 -0.920 -7.131 1.00 89.38 89 PRO A O 1
ATOM 740 N N . ALA A 1 90 ? 11.409 -0.477 -8.984 1.00 91.06 90 ALA A N 1
ATOM 741 C CA . ALA A 1 90 ? 11.263 0.950 -8.743 1.00 91.06 90 ALA A CA 1
ATOM 742 C C . ALA A 1 90 ? 10.005 1.268 -7.923 1.00 91.06 90 ALA A C 1
ATOM 744 O O . ALA A 1 90 ? 9.800 2.426 -7.559 1.00 91.06 90 ALA A O 1
ATOM 745 N N . ALA A 1 91 ? 9.144 0.279 -7.658 1.00 93.12 91 ALA A N 1
ATOM 746 C CA . ALA A 1 91 ? 7.927 0.460 -6.887 1.00 93.12 91 ALA A CA 1
ATOM 747 C C . ALA A 1 91 ? 8.132 0.098 -5.413 1.00 93.12 91 ALA A C 1
ATOM 749 O O . ALA A 1 91 ? 8.785 -0.886 -5.063 1.00 93.12 91 ALA A O 1
ATOM 750 N N . ILE A 1 92 ? 7.508 0.885 -4.544 1.00 94.19 92 ILE A N 1
ATOM 751 C CA . ILE A 1 92 ? 7.387 0.608 -3.119 1.00 94.19 92 ILE A CA 1
ATOM 752 C C . ILE A 1 92 ? 5.924 0.732 -2.718 1.00 94.19 92 ILE A C 1
ATOM 754 O O . ILE A 1 92 ? 5.229 1.670 -3.111 1.00 94.19 92 ILE A O 1
ATOM 758 N N . TYR A 1 93 ? 5.463 -0.231 -1.932 1.00 96.31 93 TYR A N 1
ATOM 759 C CA . TYR A 1 93 ? 4.139 -0.211 -1.335 1.00 96.31 93 TYR A CA 1
ATOM 760 C C . TYR A 1 93 ? 4.307 -0.190 0.178 1.00 96.31 93 TYR A C 1
ATOM 762 O O . TYR A 1 93 ? 5.076 -0.973 0.7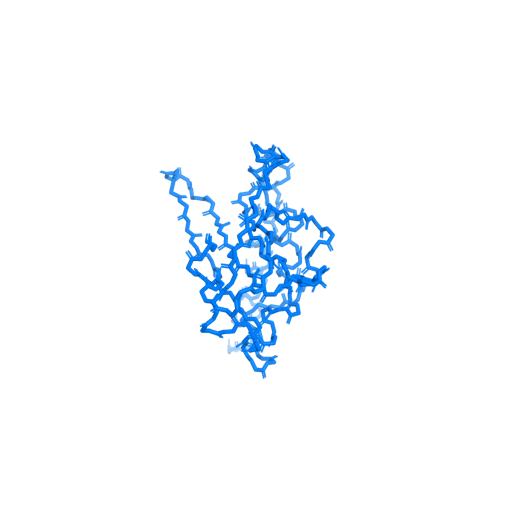30 1.00 96.31 93 TYR A O 1
ATOM 770 N N . ILE A 1 94 ? 3.613 0.722 0.846 1.00 97.38 94 ILE A N 1
ATOM 771 C CA . ILE A 1 94 ? 3.563 0.828 2.304 1.00 97.38 94 ILE A CA 1
ATOM 772 C C . ILE A 1 94 ? 2.138 0.483 2.705 1.00 97.38 94 ILE A C 1
ATOM 774 O O . ILE A 1 94 ? 1.196 1.102 2.211 1.00 97.38 94 ILE A O 1
ATOM 778 N N . VAL A 1 95 ? 1.971 -0.510 3.571 1.00 98.31 95 VAL A N 1
ATOM 779 C CA . VAL A 1 95 ? 0.660 -1.006 4.001 1.00 98.31 95 VAL A CA 1
ATOM 780 C C . VAL A 1 95 ? 0.426 -0.686 5.469 1.00 98.31 95 VAL A C 1
ATOM 782 O O . VAL A 1 95 ? 1.363 -0.679 6.270 1.00 98.31 95 VAL A O 1
ATOM 785 N N . LEU A 1 96 ? -0.833 -0.441 5.826 1.00 98.62 96 LEU A N 1
ATOM 786 C CA . LEU A 1 96 ? -1.291 -0.382 7.207 1.00 98.62 96 LEU A CA 1
ATOM 787 C C . LEU A 1 96 ? -2.180 -1.594 7.472 1.00 98.62 96 LEU A C 1
ATOM 789 O O . LEU A 1 96 ? -3.202 -1.785 6.810 1.00 98.62 96 LEU A O 1
ATOM 793 N N . GLU A 1 97 ? -1.787 -2.381 8.465 1.00 98.12 97 GLU A N 1
ATOM 794 C CA . GLU A 1 97 ? -2.533 -3.517 8.987 1.00 98.12 97 GLU A CA 1
ATOM 795 C C . GLU A 1 97 ? -3.296 -3.136 10.255 1.00 98.12 97 GLU A C 1
ATOM 797 O O . GLU A 1 97 ? -2.754 -2.460 11.136 1.00 98.12 97 GLU A O 1
ATOM 802 N N . ALA A 1 98 ? -4.533 -3.603 10.369 1.00 97.25 98 ALA A N 1
ATOM 803 C CA . ALA A 1 98 ? -5.330 -3.580 11.588 1.00 97.25 98 ALA A CA 1
ATOM 804 C C . ALA A 1 98 ? -6.133 -4.883 11.660 1.00 97.25 98 ALA A C 1
ATOM 806 O O . ALA A 1 98 ? -6.626 -5.344 10.637 1.00 97.25 98 ALA A O 1
ATOM 807 N N . GLU A 1 99 ? -6.248 -5.474 12.853 1.00 93.25 99 GLU A N 1
ATOM 808 C CA . GLU A 1 99 ? -6.924 -6.775 13.039 1.00 93.25 99 GLU A CA 1
ATOM 809 C C . GLU A 1 99 ? -6.369 -7.880 12.114 1.00 93.25 99 GLU A C 1
ATOM 811 O O . GLU A 1 99 ? -7.117 -8.671 11.553 1.00 93.25 99 GLU A O 1
ATOM 816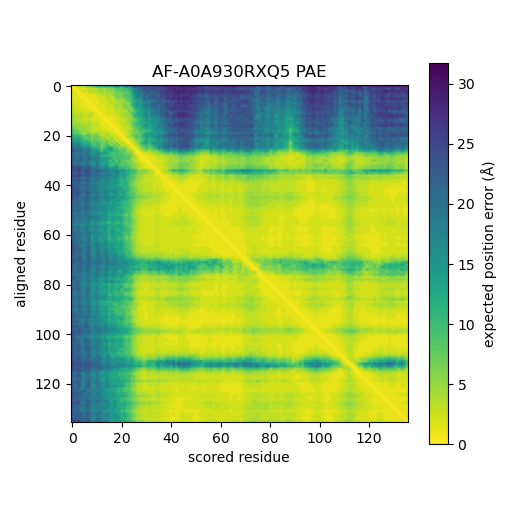 N N . ASP A 1 100 ? -5.039 -7.903 11.948 1.00 90.81 100 ASP A N 1
ATOM 817 C CA . ASP A 1 100 ? -4.295 -8.836 11.084 1.00 90.81 100 ASP A CA 1
ATOM 818 C C . ASP A 1 100 ? -4.645 -8.762 9.582 1.00 90.81 100 ASP A C 1
ATOM 820 O O . ASP A 1 100 ? -4.266 -9.632 8.801 1.00 90.81 100 ASP A O 1
ATOM 824 N N . GLU A 1 101 ? -5.304 -7.682 9.155 1.00 96.19 101 GLU A N 1
ATOM 825 C CA . GLU A 1 101 ? -5.709 -7.436 7.772 1.00 96.19 101 GLU A CA 1
ATOM 826 C C . GLU A 1 101 ? -5.114 -6.133 7.236 1.00 96.19 101 GLU A C 1
ATOM 828 O O . GLU A 1 101 ? -5.051 -5.128 7.944 1.00 96.19 101 GLU A O 1
ATOM 833 N N . ILE A 1 102 ? -4.723 -6.102 5.957 1.00 98.31 102 ILE A N 1
ATOM 834 C CA . ILE A 1 102 ? -4.333 -4.847 5.293 1.00 98.31 102 ILE A CA 1
ATOM 835 C C . ILE A 1 102 ? -5.597 -4.022 5.031 1.00 98.31 102 ILE A C 1
ATOM 837 O O . ILE A 1 102 ? -6.501 -4.440 4.300 1.00 98.31 102 ILE A O 1
ATOM 841 N N . VAL A 1 103 ? -5.650 -2.824 5.611 1.00 98.25 103 VAL A N 1
ATOM 842 C CA . VAL A 1 103 ? -6.828 -1.938 5.563 1.00 98.25 103 VAL A CA 1
ATOM 843 C C . VAL A 1 103 ? -6.600 -0.674 4.740 1.00 98.25 103 VAL A C 1
ATOM 845 O O . VAL A 1 103 ? -7.552 0.016 4.373 1.00 98.25 103 VAL A O 1
ATOM 848 N N . GLY A 1 104 ? -5.345 -0.372 4.417 1.00 98.25 104 GLY A N 1
ATOM 849 C CA . GLY A 1 104 ? -4.968 0.736 3.552 1.00 98.25 104 GLY A CA 1
ATOM 850 C C . GLY A 1 104 ? -3.526 0.625 3.082 1.00 98.25 104 GLY A C 1
ATOM 851 O O . GLY A 1 104 ? -2.723 -0.088 3.688 1.00 98.25 104 GLY A O 1
ATOM 852 N N . PHE A 1 105 ? -3.198 1.328 2.005 1.00 98.31 105 PHE A N 1
ATOM 853 C CA . PHE A 1 105 ? -1.839 1.374 1.480 1.00 98.31 105 PHE A CA 1
ATOM 854 C C . PHE A 1 105 ? -1.541 2.673 0.723 1.00 98.31 105 PHE A C 1
ATOM 856 O O . PHE A 1 105 ? -2.451 3.366 0.258 1.00 98.31 105 PHE A O 1
ATOM 863 N N . ILE A 1 106 ? -0.247 2.955 0.570 1.00 97.62 106 ILE A N 1
ATOM 864 C CA . ILE A 1 106 ? 0.307 3.919 -0.382 1.00 97.62 106 ILE A CA 1
ATOM 865 C C . ILE A 1 106 ? 1.234 3.164 -1.331 1.00 97.62 106 ILE A C 1
ATOM 867 O O . ILE A 1 106 ? 2.128 2.447 -0.887 1.00 97.62 106 ILE A O 1
ATOM 871 N N . GLY A 1 107 ? 1.013 3.322 -2.633 1.00 95.81 107 GLY A N 1
ATOM 872 C CA . GLY A 1 107 ? 1.938 2.901 -3.679 1.00 95.81 107 GLY A CA 1
ATOM 873 C C . GLY A 1 107 ? 2.732 4.101 -4.176 1.00 95.81 107 GLY A C 1
ATOM 874 O O . GLY A 1 107 ? 2.172 5.185 -4.366 1.00 95.81 107 GLY A O 1
ATOM 875 N N . ALA A 1 108 ? 4.028 3.923 -4.396 1.00 94.56 108 ALA A N 1
ATOM 876 C CA . ALA A 1 108 ? 4.881 4.947 -4.969 1.00 94.56 108 ALA A CA 1
ATOM 877 C C . ALA A 1 108 ? 5.953 4.347 -5.881 1.00 94.56 108 ALA A C 1
ATOM 879 O O . ALA A 1 108 ? 6.302 3.175 -5.758 1.00 94.56 108 ALA A O 1
ATOM 880 N N . ARG A 1 109 ? 6.477 5.152 -6.807 1.00 92.19 109 ARG A N 1
ATOM 881 C CA . ARG A 1 109 ? 7.560 4.756 -7.714 1.00 92.19 109 ARG A CA 1
ATOM 882 C C . ARG A 1 109 ? 8.665 5.794 -7.751 1.00 92.19 109 ARG A C 1
ATOM 884 O O . ARG A 1 109 ? 8.380 6.993 -7.764 1.00 92.19 109 ARG A O 1
ATOM 891 N N . THR A 1 110 ? 9.909 5.336 -7.802 1.00 86.94 110 THR A N 1
ATOM 892 C CA . THR A 1 110 ? 11.051 6.215 -8.054 1.00 86.94 110 THR A CA 1
ATOM 893 C C . THR A 1 110 ? 11.102 6.634 -9.514 1.00 86.94 110 THR A C 1
ATOM 895 O O . THR A 1 110 ? 10.853 5.824 -10.408 1.00 86.94 110 THR A O 1
ATOM 898 N N . THR A 1 111 ? 11.461 7.886 -9.765 1.00 77.81 111 THR A N 1
ATOM 899 C CA . THR A 1 111 ? 11.761 8.400 -11.104 1.00 77.81 111 THR A CA 1
ATOM 900 C C . THR A 1 111 ? 13.271 8.466 -11.339 1.00 77.81 111 THR A C 1
ATOM 902 O O . THR A 1 111 ? 14.069 8.418 -10.402 1.00 77.81 111 THR A O 1
ATOM 905 N N . GLU A 1 112 ? 13.679 8.639 -12.599 1.00 71.75 112 GLU A N 1
ATOM 906 C CA . GLU A 1 112 ? 15.090 8.828 -12.980 1.00 71.75 112 GLU A CA 1
ATOM 907 C C . GLU A 1 112 ? 15.756 10.041 -12.294 1.00 71.75 112 GLU A C 1
ATOM 909 O O . GLU A 1 112 ? 16.978 10.093 -12.179 1.00 71.75 112 GLU A O 1
ATOM 914 N N . SER A 1 113 ? 14.966 11.006 -11.804 1.00 71.38 113 SER A N 1
ATOM 915 C CA . SER A 1 113 ? 15.428 12.201 -11.086 1.00 71.38 113 SER A CA 1
ATOM 916 C C . SER A 1 113 ? 15.608 12.010 -9.574 1.00 71.38 113 SER A C 1
ATOM 918 O O . SER A 1 113 ? 15.853 12.990 -8.876 1.00 71.38 113 SER A O 1
ATOM 920 N N . ALA A 1 114 ? 15.522 10.773 -9.068 1.00 69.50 114 ALA A N 1
ATOM 921 C CA . ALA A 1 114 ? 15.528 10.442 -7.638 1.00 69.50 114 ALA A CA 1
ATOM 922 C C . ALA A 1 114 ? 14.340 11.025 -6.843 1.00 69.50 114 ALA A C 1
ATOM 924 O O . ALA A 1 114 ? 14.401 11.125 -5.617 1.00 69.50 114 ALA A O 1
ATOM 925 N N . ASP A 1 115 ? 13.243 11.360 -7.527 1.00 83.19 115 ASP A N 1
ATOM 926 C CA . ASP A 1 115 ? 11.982 11.716 -6.882 1.00 83.19 115 ASP A CA 1
ATOM 927 C C . ASP A 1 115 ? 11.147 10.458 -6.619 1.00 83.19 115 ASP A C 1
ATOM 929 O O . ASP A 1 115 ? 11.247 9.457 -7.333 1.00 83.19 115 ASP A O 1
ATOM 933 N N . LEU A 1 116 ? 10.291 10.514 -5.597 1.00 87.44 116 LEU A N 1
ATOM 934 C CA . LEU A 1 116 ? 9.317 9.468 -5.303 1.00 87.44 116 LEU A CA 1
ATOM 935 C C . LEU A 1 116 ? 7.912 9.988 -5.615 1.00 87.44 116 LEU A C 1
ATOM 937 O O . LEU A 1 116 ? 7.429 10.929 -4.986 1.00 87.44 116 LEU A O 1
ATOM 941 N N . HIS A 1 117 ? 7.245 9.372 -6.585 1.00 92.00 117 HIS A N 1
ATOM 942 C CA . HIS A 1 117 ? 5.887 9.733 -6.976 1.00 92.00 117 HIS A CA 1
ATOM 943 C C . HIS A 1 117 ? 4.881 8.763 -6.377 1.00 92.00 117 HIS A C 1
ATOM 945 O O . HIS A 1 117 ? 4.944 7.565 -6.644 1.00 92.00 117 HIS A O 1
ATOM 951 N N . ILE A 1 118 ? 3.915 9.288 -5.624 1.00 93.44 118 ILE A N 1
ATOM 952 C CA . ILE A 1 118 ? 2.768 8.510 -5.152 1.00 93.44 118 ILE A CA 1
ATOM 953 C C . ILE A 1 118 ? 1.905 8.138 -6.361 1.00 93.44 118 ILE A C 1
ATOM 955 O O . ILE A 1 118 ? 1.408 9.011 -7.074 1.00 93.44 118 ILE A O 1
ATOM 959 N N . THR A 1 119 ? 1.737 6.840 -6.597 1.00 92.00 119 THR A N 1
ATOM 960 C CA . THR A 1 119 ? 0.911 6.291 -7.678 1.00 92.00 119 THR A CA 1
ATOM 961 C C . THR A 1 119 ? -0.501 5.979 -7.211 1.00 92.00 119 THR A C 1
ATOM 963 O O . THR A 1 119 ? -1.432 6.058 -8.012 1.00 92.00 119 THR A O 1
ATOM 966 N N . ASN A 1 120 ? -0.670 5.626 -5.934 1.00 92.44 120 ASN A N 1
ATOM 967 C CA . ASN A 1 120 ? -1.964 5.273 -5.374 1.00 92.44 120 ASN A CA 1
ATOM 968 C C . ASN A 1 120 ? -2.010 5.476 -3.856 1.00 92.44 120 ASN A C 1
ATOM 970 O O . ASN A 1 120 ? -1.018 5.251 -3.165 1.00 92.44 120 ASN A O 1
ATOM 974 N N . VAL A 1 121 ? -3.181 5.848 -3.347 1.00 95.56 121 VAL A N 1
ATOM 975 C CA . VAL A 1 121 ? -3.522 5.833 -1.925 1.00 95.56 121 VAL A CA 1
ATOM 976 C C . VAL A 1 121 ? -4.940 5.294 -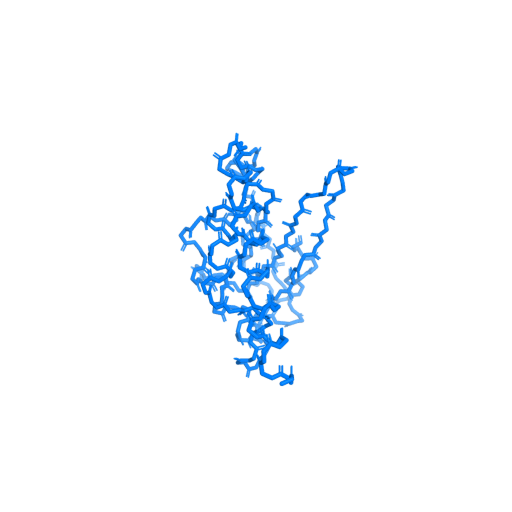1.807 1.00 95.56 121 VAL A C 1
ATOM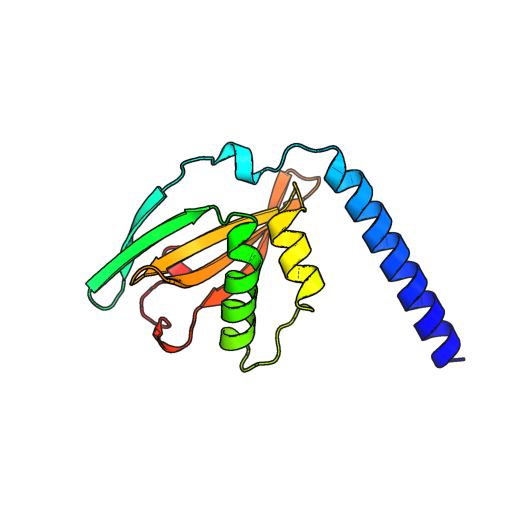 978 O O . VAL A 1 121 ? -5.881 5.910 -2.308 1.00 95.56 121 VAL A O 1
ATOM 981 N N . ALA A 1 122 ? -5.108 4.171 -1.119 1.00 96.56 122 ALA A N 1
ATOM 982 C CA . ALA A 1 122 ? -6.413 3.549 -0.941 1.00 96.56 122 ALA A CA 1
ATOM 983 C C . ALA A 1 122 ? -6.607 3.100 0.506 1.00 96.56 122 ALA A C 1
ATOM 985 O O . ALA A 1 122 ? -5.688 2.604 1.155 1.00 96.56 122 ALA A O 1
ATOM 986 N N . VAL A 1 123 ? -7.829 3.280 1.008 1.00 97.88 123 VAL A N 1
ATOM 987 C CA . VAL A 1 123 ? -8.244 2.881 2.356 1.00 97.88 123 VAL A CA 1
ATOM 988 C C . VAL A 1 123 ? -9.634 2.263 2.271 1.00 97.88 123 VAL A C 1
ATOM 990 O O . VAL A 1 123 ? -10.542 2.848 1.658 1.00 97.88 123 VAL A O 1
ATOM 993 N N . LEU A 1 124 ? -9.802 1.101 2.907 1.00 97.06 124 LEU A N 1
ATOM 994 C CA . LEU A 1 124 ? -11.093 0.436 3.053 1.00 97.06 124 LEU A CA 1
ATOM 995 C C . LEU A 1 124 ? -12.120 1.370 3.688 1.00 97.06 124 LEU A C 1
ATOM 997 O O . LEU A 1 124 ? -11.798 2.146 4.586 1.00 97.06 124 LEU A O 1
ATOM 1001 N N . HIS A 1 125 ? -13.367 1.268 3.232 1.00 95.50 125 HIS A N 1
ATOM 1002 C CA . HIS A 1 125 ? -14.450 2.160 3.640 1.00 95.50 125 HIS A CA 1
ATOM 1003 C C . HIS A 1 125 ? -14.580 2.288 5.169 1.00 95.50 125 HIS A C 1
ATOM 1005 O O . HIS A 1 125 ? -14.607 3.405 5.685 1.00 95.50 125 HIS A O 1
ATOM 1011 N N . ASP A 1 126 ? -14.545 1.164 5.885 1.00 95.75 126 ASP A N 1
ATOM 1012 C CA . ASP A 1 126 ? -14.739 1.111 7.342 1.00 95.75 126 ASP A CA 1
ATOM 1013 C C . ASP A 1 126 ? -13.558 1.679 8.146 1.00 95.75 126 ASP A C 1
ATOM 1015 O O . ASP A 1 126 ? -13.685 1.957 9.337 1.00 95.75 126 ASP A O 1
ATOM 1019 N N . TYR A 1 127 ? -12.421 1.915 7.485 1.00 97.19 127 TYR A N 1
ATOM 1020 C CA . TYR A 1 127 ? -11.208 2.470 8.085 1.00 97.19 127 TYR A CA 1
ATOM 1021 C C . TYR A 1 127 ? -10.936 3.926 7.665 1.00 97.19 127 TYR A C 1
ATOM 1023 O O . TYR A 1 127 ? -9.932 4.531 8.062 1.00 97.19 127 TYR A O 1
ATOM 1031 N N . ARG A 1 128 ? -11.838 4.536 6.885 1.00 95.56 128 ARG A N 1
ATOM 1032 C CA . ARG A 1 128 ? -11.789 5.971 6.557 1.00 95.56 128 ARG A CA 1
ATOM 1033 C C . ARG A 1 128 ? -12.090 6.815 7.796 1.00 95.56 128 ARG A C 1
ATOM 1035 O O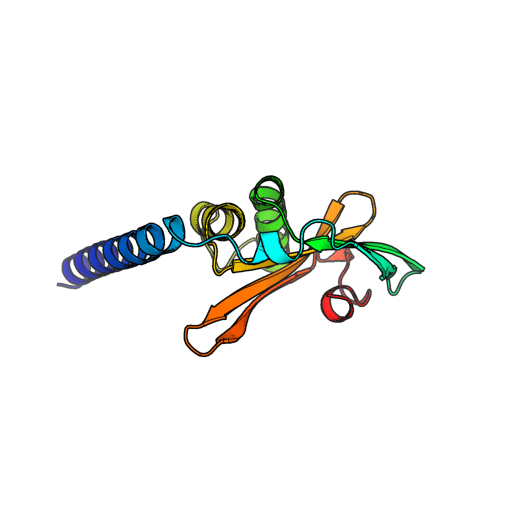 . ARG A 1 128 ? -12.756 6.375 8.722 1.00 95.56 128 ARG A O 1
ATOM 1042 N N . PHE A 1 129 ? -11.573 8.046 7.819 1.00 97.00 129 PHE A N 1
ATOM 1043 C CA . PHE A 1 129 ? -11.660 8.966 8.969 1.00 97.00 129 PHE A CA 1
ATOM 1044 C C . PHE A 1 129 ? -11.023 8.447 10.274 1.00 97.00 129 PHE A C 1
ATOM 1046 O O . PHE A 1 129 ? -11.145 9.088 11.314 1.00 97.00 129 PHE A O 1
ATOM 1053 N N . LEU A 1 130 ? -10.270 7.342 10.216 1.00 97.69 130 LEU A N 1
ATOM 1054 C CA . LEU A 1 130 ? -9.480 6.813 11.332 1.00 97.69 130 LEU A CA 1
ATOM 1055 C C . LEU A 1 130 ? -7.985 7.158 11.219 1.00 97.69 130 LEU A C 1
ATOM 1057 O O . LEU A 1 130 ? -7.147 6.475 11.800 1.00 97.69 130 LEU A O 1
ATOM 1061 N N . ASN A 1 131 ? -7.647 8.210 10.466 1.00 96.88 131 ASN A N 1
ATOM 1062 C CA . ASN A 1 131 ? -6.282 8.678 10.182 1.00 96.88 131 ASN A CA 1
ATOM 1063 C C . ASN A 1 131 ? -5.377 7.693 9.419 1.00 96.88 131 ASN A C 1
ATOM 1065 O O . ASN A 1 131 ? -4.188 7.963 9.296 1.00 96.88 131 ASN A O 1
ATOM 1069 N N . VAL A 1 132 ? -5.908 6.602 8.852 1.00 97.62 132 VAL A N 1
ATOM 1070 C CA . VAL A 1 132 ? -5.108 5.590 8.127 1.00 97.62 132 VAL A CA 1
ATOM 1071 C C . VAL A 1 132 ? -4.219 6.216 7.047 1.00 97.62 132 VAL A C 1
ATOM 1073 O O . VAL A 1 132 ? -3.009 6.041 7.090 1.00 97.62 132 VAL A O 1
ATOM 1076 N N . ALA A 1 133 ? -4.786 7.019 6.141 1.00 96.44 133 ALA A N 1
ATOM 1077 C CA . ALA A 1 133 ? -4.021 7.676 5.075 1.00 96.44 133 ALA A CA 1
ATOM 1078 C C . ALA A 1 133 ? -3.048 8.765 5.569 1.00 96.44 133 ALA A C 1
ATOM 1080 O O . ALA A 1 133 ? -2.165 9.161 4.828 1.00 96.44 133 ALA A O 1
ATOM 1081 N N . THR A 1 134 ? -3.231 9.290 6.783 1.00 96.69 134 THR A N 1
ATOM 1082 C CA . THR A 1 134 ? -2.314 10.271 7.394 1.00 96.69 134 THR A CA 1
ATOM 1083 C C . THR A 1 134 ? -1.149 9.591 8.109 1.00 96.69 134 THR A C 1
ATOM 1085 O O . THR A 1 134 ? -0.106 10.204 8.319 1.00 96.69 134 THR A O 1
ATOM 1088 N N . LEU A 1 135 ? -1.358 8.356 8.564 1.00 96.56 135 LEU A N 1
ATOM 1089 C CA . LEU A 1 135 ? -0.344 7.552 9.234 1.00 96.56 135 LEU A CA 1
ATOM 1090 C C . LEU A 1 135 ? 0.610 6.889 8.234 1.00 96.56 135 LEU A C 1
ATOM 1092 O O . LEU A 1 135 ? 1.781 6.718 8.579 1.00 96.56 135 LEU A O 1
ATOM 1096 N N . LEU A 1 136 ? 0.088 6.514 7.060 1.00 93.25 136 LEU A N 1
ATOM 1097 C CA . LEU A 1 136 ? 0.839 6.060 5.887 1.00 93.25 136 LEU A CA 1
ATOM 1098 C C . LEU A 1 136 ? 1.673 7.199 5.288 1.00 93.25 136 LEU A C 1
ATOM 1100 O O . LEU A 1 136 ? 2.837 6.916 4.932 1.00 93.25 136 LEU A O 1
#

Nearest PDB structures (foldseek):
  2vbq-assembly1_A  TM=7.868E-01  e=1.239E-03  Salmonella enterica
  1s60-assembly1_A-2  TM=7.564E-01  e=2.230E-03  Salmonella enterica subsp. enterica serovar Enteritidis
  3pp9-assembly2_C  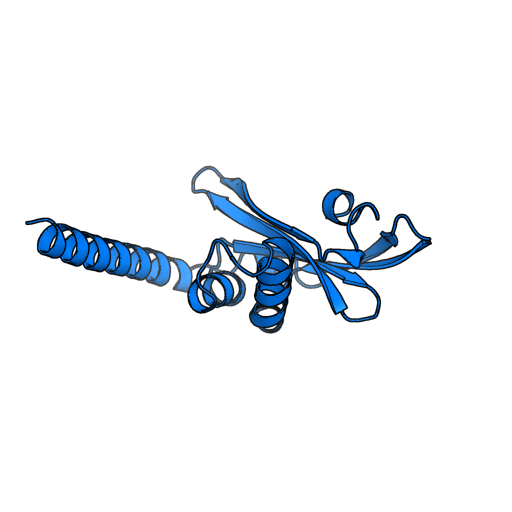TM=8.762E-01  e=8.789E-03  Bacillus anthracis str. Ames
  3pp9-assembly1_A-2  TM=8.893E-01  e=1.141E-02  Bacillus anthracis str. Ames
  8iyo-assembly3_C  TM=5.849E-01  e=2.668E-02  Helicobacter pylori 26695

Foldseek 3Di:
DVVVVVVVVVVVVVVVVVVLLVVLQPDAAPLVVQPPDKDWDAWQVRFIKMKDKQELVCLQQQQVQQCQQVVNDRPDDSVVSSCCRYGRSQKIKMFMDTPNGTFWIWIWGADPVRDIGTPDTGGHPVRPPRCRSVVD

Sequence (136 aa):
MWNEFKERFVQWFEKIKALFLEEAQQMDPIRDQFENFEKRVILGNGAQGKIRIGLPEDAARIFEVEKAAYDGESPWAKDVLEKDVAHNPAAIYIVLEAEDEIVGFIGARTTESADLHITNVAVLHDYRFLNVATLL

pLDDT: mean 86.59, std 12.77, range [52.25, 98.62]

Radius of gyration: 16.69 Å; Cα contacts (8 Å, |Δi|>4): 219; chains: 1; bounding box: 34×24×59 Å

Secondary structure (DSSP, 8-state):
-HHHHHHHHHHHHHHHHHHHHHHHTSSPPGGGGGTT-EEEEE-TTS-EEEEEE--GGGHHHHHHHHHHHTTT--SS-HHHHHHHHHH-TTEEEEEEEETTEEEEEEEEEE-TTS-EEEEEEEE-GGGTTTTHHHH-

Mean predicted aligned error: 8.12 Å